Protein AF-A0A9D9H0E2-F1 (afdb_monomer)

Foldseek 3Di:
DPPPVVQVAALVVLLVCCLPCVLQLVSCVVLVNVVVSVVCVVCSSVVCPSSVVSLVCSLVQVDAGPVRHGHPPRDNVVSVVVVVVSVVVVVVVVVVVVD

Structure (mmCIF, N/CA/C/O backbone):
data_AF-A0A9D9H0E2-F1
#
_entry.id   AF-A0A9D9H0E2-F1
#
loop_
_atom_site.group_PDB
_atom_site.id
_atom_site.type_symbol
_atom_site.label_atom_id
_atom_site.label_alt_id
_atom_site.label_comp_id
_atom_site.label_asym_id
_atom_site.label_entity_id
_atom_site.label_seq_id
_atom_site.pdbx_PDB_ins_code
_atom_site.Cartn_x
_atom_site.Cartn_y
_atom_site.Cartn_z
_atom_site.occupancy
_atom_site.B_iso_or_equiv
_atom_site.auth_seq_id
_atom_site.auth_comp_id
_atom_site.auth_asym_id
_atom_site.auth_atom_id
_atom_site.pdbx_PDB_model_num
ATOM 1 N N . MET A 1 1 ? -15.314 -14.143 31.189 1.00 41.75 1 MET A N 1
ATOM 2 C CA . MET A 1 1 ? -15.127 -14.413 29.748 1.00 41.75 1 MET A CA 1
ATOM 3 C C . MET A 1 1 ? -14.681 -13.112 29.104 1.00 41.75 1 MET A C 1
ATOM 5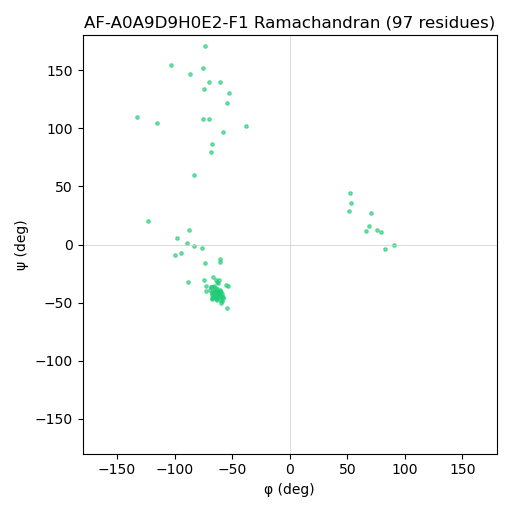 O O . MET A 1 1 ? -15.470 -12.179 29.048 1.00 41.75 1 MET A O 1
ATOM 9 N N . SER A 1 2 ? -13.397 -12.993 28.772 1.00 43.28 2 SER A N 1
ATOM 10 C CA . SER A 1 2 ? -12.807 -11.809 28.140 1.00 43.28 2 SER A CA 1
ATOM 11 C C . SER A 1 2 ? -13.591 -11.425 26.888 1.00 43.28 2 SER A C 1
ATOM 13 O O . SER A 1 2 ? -13.852 -12.292 26.058 1.00 43.28 2 SER A O 1
ATOM 15 N N . ASN A 1 3 ? -13.960 -10.145 26.789 1.00 38.69 3 ASN A N 1
ATOM 16 C CA . ASN A 1 3 ? -14.524 -9.505 25.605 1.00 38.69 3 ASN A CA 1
ATOM 17 C C . ASN A 1 3 ? -13.847 -10.045 24.339 1.00 38.69 3 ASN A C 1
ATOM 19 O O . ASN A 1 3 ? -12.731 -9.644 24.012 1.00 38.69 3 ASN A O 1
ATOM 23 N N . LEU A 1 4 ? -14.529 -10.955 23.638 1.00 52.66 4 LEU A N 1
ATOM 24 C CA . LEU A 1 4 ? -14.235 -11.285 22.252 1.00 52.66 4 LEU A CA 1
ATOM 25 C C . LEU A 1 4 ? -14.630 -10.047 21.460 1.00 52.66 4 LEU A C 1
ATOM 27 O O . LEU A 1 4 ? -15.750 -9.932 20.963 1.00 52.66 4 LEU A O 1
ATOM 31 N N . GLN A 1 5 ? -13.738 -9.061 21.473 1.00 47.00 5 GLN A N 1
ATOM 32 C CA . GLN A 1 5 ? -13.859 -7.844 20.703 1.00 47.00 5 GLN A CA 1
ATOM 33 C C . GLN A 1 5 ? -13.718 -8.277 19.247 1.00 47.00 5 GLN A C 1
ATOM 35 O O . GLN A 1 5 ? -12.624 -8.388 18.712 1.00 47.00 5 GLN A O 1
ATOM 40 N N . ASN A 1 6 ? -14.864 -8.665 18.694 1.00 51.72 6 ASN A N 1
ATOM 41 C CA . ASN A 1 6 ? -15.078 -9.120 17.337 1.00 51.72 6 ASN A CA 1
ATOM 42 C C . ASN A 1 6 ? -14.598 -7.979 16.446 1.00 51.72 6 ASN A C 1
ATOM 44 O O . ASN A 1 6 ? -15.287 -6.958 16.307 1.00 51.72 6 ASN A O 1
ATOM 48 N N . SER A 1 7 ? -13.362 -8.070 15.965 1.00 55.25 7 SER A N 1
ATOM 49 C CA . SER A 1 7 ? -12.849 -7.042 15.089 1.00 55.25 7 SER A CA 1
ATOM 50 C C . SER A 1 7 ? -13.638 -7.226 13.796 1.00 55.25 7 SER A C 1
ATOM 52 O O . SER A 1 7 ? -13.529 -8.219 13.084 1.00 55.25 7 SER A O 1
ATOM 54 N N . LYS A 1 8 ? -14.551 -6.292 13.519 1.00 61.41 8 LYS A N 1
ATOM 55 C CA . LYS A 1 8 ? -15.461 -6.410 12.367 1.00 61.41 8 LYS A CA 1
ATOM 56 C C . LYS A 1 8 ? -14.708 -6.472 11.030 1.00 61.41 8 LYS A C 1
ATOM 58 O O . LYS A 1 8 ? -15.302 -6.823 10.016 1.00 61.41 8 LYS A O 1
ATOM 63 N N . HIS A 1 9 ? -13.426 -6.106 11.020 1.00 67.81 9 HIS A N 1
ATOM 64 C CA . HIS A 1 9 ? -12.617 -5.917 9.827 1.00 67.81 9 HIS A CA 1
ATOM 65 C C . HIS A 1 9 ? -11.478 -6.942 9.780 1.00 67.81 9 HIS A C 1
ATOM 67 O O . HIS A 1 9 ? -10.475 -6.820 10.479 1.00 67.81 9 HIS A O 1
ATOM 73 N N . SER A 1 10 ? -11.622 -7.951 8.921 1.00 77.75 10 SER A N 1
ATOM 74 C CA . SER A 1 10 ? -10.596 -8.976 8.723 1.00 77.75 10 SER A CA 1
ATOM 75 C 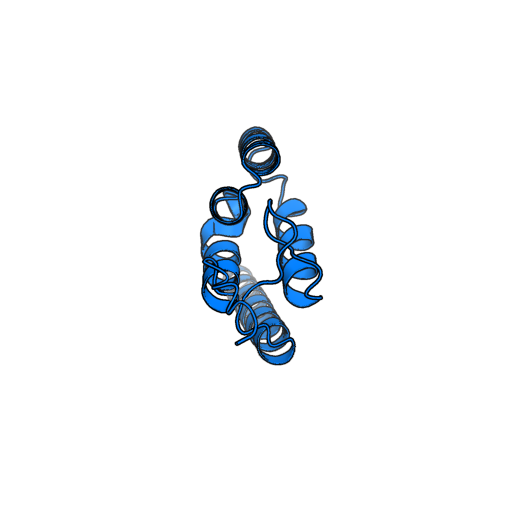C . SER A 1 10 ? -9.355 -8.420 8.011 1.00 77.75 10 SER A C 1
ATOM 77 O O . SER A 1 10 ? -9.464 -7.678 7.023 1.00 77.75 10 SER A O 1
ATOM 79 N N . TYR A 1 11 ? -8.169 -8.846 8.457 1.00 77.25 11 TYR A N 1
ATOM 80 C CA . TYR A 1 11 ? -6.889 -8.529 7.817 1.00 77.25 11 TYR A CA 1
ATOM 81 C C . TYR A 1 11 ? -6.834 -8.899 6.324 1.00 77.25 11 TYR A C 1
ATOM 83 O O . TYR A 1 11 ? -6.588 -8.003 5.514 1.00 77.25 11 TYR A O 1
ATOM 91 N N . PRO A 1 12 ? -7.114 -10.155 5.911 1.00 77.94 12 PRO A N 1
ATOM 92 C CA . PRO A 1 12 ? -7.005 -10.544 4.503 1.00 77.94 12 PRO A CA 1
ATOM 93 C C . PRO A 1 12 ? -7.982 -9.781 3.601 1.00 77.94 12 PRO A C 1
ATOM 95 O O . PRO A 1 12 ? -7.640 -9.470 2.466 1.00 77.94 12 PRO A O 1
ATOM 98 N N . VAL A 1 13 ? -9.163 -9.415 4.114 1.00 80.62 13 VAL A N 1
ATOM 99 C CA . VAL A 1 13 ? -10.156 -8.621 3.372 1.00 80.62 13 VAL A CA 1
ATOM 100 C C . VAL A 1 13 ? -9.640 -7.206 3.135 1.00 80.62 13 VAL A C 1
ATOM 102 O O . VAL A 1 13 ? -9.683 -6.719 2.010 1.00 80.62 13 VAL A O 1
ATOM 105 N N . THR A 1 14 ? -9.096 -6.565 4.172 1.00 82.06 14 THR A N 1
ATOM 106 C CA . THR A 1 14 ? -8.502 -5.222 4.066 1.00 82.06 14 THR A CA 1
ATOM 107 C C . THR A 1 14 ? -7.323 -5.208 3.093 1.00 82.06 14 THR A C 1
ATOM 109 O O . THR A 1 14 ? -7.196 -4.287 2.288 1.00 82.06 14 THR A O 1
ATOM 112 N N . LEU A 1 15 ? -6.491 -6.250 3.129 1.00 79.25 15 LEU A N 1
ATOM 113 C CA . LEU A 1 15 ? -5.326 -6.402 2.258 1.00 79.25 15 LEU A CA 1
ATOM 114 C C . LEU A 1 15 ? -5.739 -6.615 0.796 1.00 79.25 15 LEU A C 1
ATOM 116 O O . LEU A 1 15 ? -5.191 -5.977 -0.098 1.00 79.25 15 LEU A O 1
ATOM 120 N N . PHE A 1 16 ? -6.764 -7.434 0.558 1.00 80.94 16 PHE A N 1
ATOM 121 C CA . PHE A 1 16 ? -7.326 -7.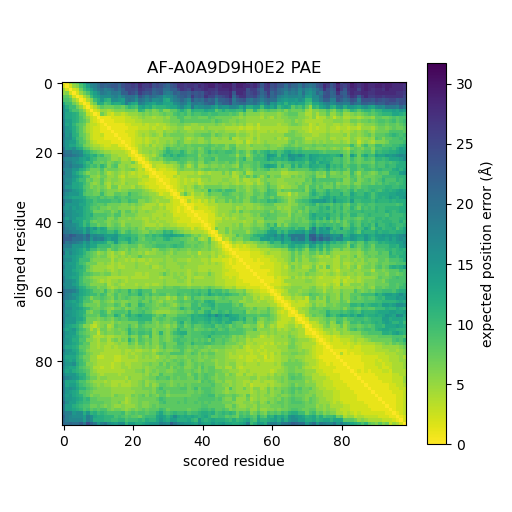653 -0.774 1.00 80.94 16 PHE A CA 1
ATOM 122 C C . PHE A 1 16 ? -7.994 -6.389 -1.340 1.00 80.94 16 PHE A C 1
ATOM 124 O O . PHE A 1 16 ? -7.791 -6.046 -2.502 1.00 80.94 16 PHE A O 1
ATOM 131 N N . LEU A 1 17 ? -8.730 -5.639 -0.511 1.00 79.81 17 LEU A N 1
ATOM 132 C CA . LEU A 1 17 ? -9.305 -4.345 -0.901 1.00 79.81 17 LEU A CA 1
ATOM 133 C C . LEU A 1 17 ? -8.222 -3.316 -1.235 1.00 79.81 17 LEU A C 1
ATOM 135 O O . LEU A 1 17 ? -8.365 -2.563 -2.197 1.00 79.81 17 LEU A O 1
ATOM 139 N N . CYS A 1 18 ? -7.141 -3.286 -0.454 1.00 79.62 18 CYS A N 1
ATOM 140 C CA . CYS A 1 18 ? -6.001 -2.421 -0.727 1.00 79.62 18 CYS A CA 1
ATOM 141 C C . CYS A 1 18 ? -5.290 -2.820 -2.025 1.00 79.62 18 CYS A C 1
ATOM 143 O O . CYS A 1 18 ? -4.846 -1.956 -2.762 1.00 79.62 18 CYS A O 1
ATOM 145 N N . PHE A 1 19 ? -5.210 -4.107 -2.345 1.00 71.62 19 PHE A N 1
ATOM 146 C CA . PHE A 1 19 ? -4.596 -4.580 -3.583 1.00 71.62 19 PHE A CA 1
ATOM 147 C C . PHE A 1 19 ? -5.407 -4.187 -4.825 1.00 71.62 19 PHE A C 1
ATOM 149 O O . PHE A 1 19 ? -4.861 -3.694 -5.807 1.00 71.62 19 PHE A O 1
ATOM 156 N N . LEU A 1 20 ? -6.725 -4.386 -4.778 1.00 73.44 20 LEU A N 1
ATOM 157 C CA . LEU A 1 20 ? -7.595 -4.271 -5.949 1.00 73.44 20 LEU A CA 1
ATOM 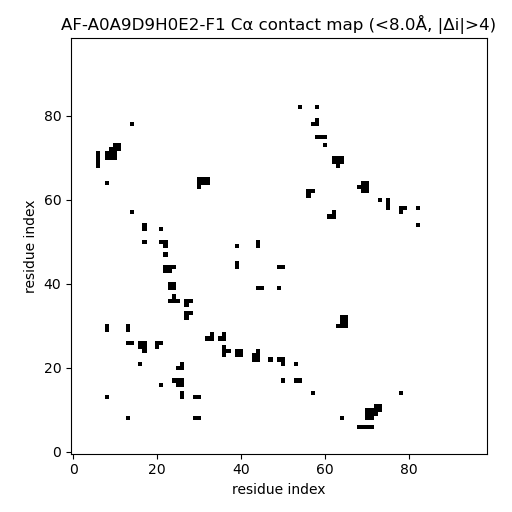158 C C . LEU A 1 20 ? -8.105 -2.835 -6.159 1.00 73.44 20 LEU A C 1
ATOM 160 O O . LEU A 1 20 ? -8.288 -2.395 -7.290 1.00 73.44 20 LEU A O 1
ATOM 164 N N . LEU A 1 21 ? -8.307 -2.087 -5.068 1.00 72.94 21 LEU A N 1
ATOM 165 C CA . LEU A 1 21 ? -8.796 -0.704 -5.074 1.00 72.94 21 LEU A CA 1
ATOM 166 C C . LEU A 1 21 ? -7.832 0.273 -4.373 1.00 72.94 21 LEU A C 1
ATOM 168 O O . LEU A 1 21 ? -8.233 1.371 -3.985 1.00 72.94 21 LEU A O 1
ATOM 172 N N . GLY A 1 22 ? -6.555 -0.083 -4.214 1.00 64.69 22 GLY A N 1
ATOM 173 C CA . GLY A 1 22 ? -5.565 0.757 -3.527 1.00 64.69 22 GLY A CA 1
ATOM 174 C C . GLY A 1 22 ? -5.306 2.102 -4.194 1.00 64.69 22 GLY A C 1
ATOM 175 O O . GLY A 1 22 ? -5.109 3.092 -3.500 1.00 64.69 22 GLY A O 1
ATOM 176 N N . GLY A 1 23 ? -5.392 2.175 -5.526 1.00 64.94 23 GLY A N 1
ATOM 177 C CA . GLY A 1 23 ? -5.338 3.451 -6.250 1.00 64.94 23 GLY A CA 1
ATOM 178 C C . GLY A 1 23 ? -6.547 4.355 -5.972 1.00 64.94 23 GLY A C 1
ATOM 179 O O . GLY A 1 23 ? -6.420 5.574 -5.987 1.00 64.94 23 GLY A O 1
ATOM 180 N N . LEU A 1 24 ? -7.700 3.762 -5.647 1.00 69.00 24 LEU A N 1
ATOM 181 C CA . LEU A 1 24 ? -8.953 4.464 -5.351 1.00 69.00 24 LEU A CA 1
ATOM 182 C C . LEU A 1 24 ? -9.161 4.723 -3.847 1.00 69.00 24 LEU A C 1
ATOM 184 O O . LEU A 1 24 ? -10.117 5.391 -3.468 1.00 69.00 24 LEU A O 1
ATOM 188 N N . GLY A 1 25 ? -8.311 4.183 -2.968 1.00 70.12 25 GLY A N 1
ATOM 189 C CA . GLY A 1 25 ? -8.402 4.406 -1.520 1.00 70.12 25 GLY A CA 1
ATOM 190 C C . GLY A 1 25 ? -9.621 3.768 -0.836 1.00 70.12 25 GLY A C 1
ATOM 191 O O . GLY A 1 25 ? -9.922 4.108 0.308 1.00 70.12 25 GLY A O 1
ATOM 192 N N . VAL A 1 26 ? -10.326 2.821 -1.475 1.00 75.56 26 VAL A N 1
ATOM 193 C CA . VAL A 1 26 ? -11.557 2.200 -0.918 1.00 75.56 26 VAL A CA 1
ATOM 194 C C . VAL A 1 26 ? -11.307 1.451 0.390 1.00 75.56 26 VAL A C 1
ATOM 196 O O . VAL A 1 26 ? -12.140 1.447 1.297 1.00 75.56 26 VAL A O 1
ATOM 199 N N . HIS A 1 27 ? -10.108 0.903 0.538 1.00 76.69 27 HIS A N 1
ATOM 200 C CA . HIS A 1 27 ? -9.636 0.286 1.769 1.00 76.69 27 HIS A CA 1
ATOM 201 C C . HIS A 1 27 ? -9.720 1.233 2.992 1.00 76.69 27 HIS A C 1
ATOM 203 O O . HIS A 1 27 ? -10.063 0.776 4.082 1.00 76.69 27 HIS A O 1
ATOM 209 N N . ARG A 1 28 ? -9.493 2.546 2.815 1.00 76.19 28 ARG A N 1
ATOM 210 C CA . ARG A 1 28 ? -9.583 3.551 3.891 1.00 76.19 28 ARG A CA 1
ATOM 211 C C . ARG A 1 28 ? -11.021 3.880 4.276 1.00 76.19 28 ARG A C 1
ATOM 213 O O . ARG A 1 28 ? -11.288 4.159 5.440 1.00 76.19 28 ARG A O 1
ATOM 220 N N . PHE A 1 29 ? -11.963 3.791 3.336 1.00 77.19 29 PHE A N 1
ATOM 221 C CA . PHE A 1 29 ? -13.392 3.888 3.652 1.00 77.19 29 PHE A CA 1
ATOM 222 C C . PHE A 1 29 ? -13.864 2.676 4.462 1.00 77.19 29 PHE A C 1
ATOM 224 O O . PHE A 1 29 ? -14.650 2.834 5.393 1.00 77.19 29 PHE A O 1
ATOM 231 N N . TYR A 1 30 ? -13.332 1.485 4.164 1.00 73.38 30 TYR A N 1
ATOM 232 C CA . TYR A 1 30 ? -13.643 0.260 4.905 1.00 73.38 30 TYR A CA 1
ATOM 233 C C . TYR A 1 30 ? -13.128 0.288 6.350 1.00 73.38 30 TYR A C 1
ATOM 235 O O . TYR A 1 30 ? -13.797 -0.204 7.254 1.00 73.38 30 TYR A O 1
ATOM 243 N N . THR A 1 31 ? -11.963 0.891 6.582 1.00 71.62 31 THR A N 1
ATOM 244 C CA . THR A 1 31 ? -11.325 0.971 7.907 1.00 71.62 31 THR A CA 1
ATOM 245 C C . THR A 1 31 ? -11.749 2.212 8.704 1.00 71.62 31 THR A C 1
ATOM 247 O O . THR A 1 31 ? -11.306 2.399 9.836 1.00 71.62 31 THR A O 1
ATOM 250 N N . GLY A 1 32 ? -12.643 3.041 8.148 1.00 73.12 32 GLY A N 1
ATOM 251 C CA . GLY A 1 32 ? -13.235 4.215 8.800 1.00 73.12 32 GLY A CA 1
ATOM 252 C C . GLY A 1 32 ? -12.474 5.532 8.597 1.00 73.12 32 GLY A C 1
ATOM 253 O O . GLY A 1 32 ? -12.940 6.581 9.036 1.00 73.12 32 GLY A O 1
ATOM 254 N N . TYR A 1 33 ? -11.350 5.528 7.878 1.00 74.38 33 TYR A N 1
ATOM 255 C CA . TYR A 1 33 ? -10.568 6.722 7.532 1.00 74.38 33 TYR A CA 1
ATOM 256 C C . TYR A 1 33 ? -11.116 7.443 6.292 1.00 74.38 33 TYR A C 1
ATOM 258 O O . TYR A 1 33 ? -10.413 7.649 5.300 1.00 74.38 33 TYR A O 1
ATOM 266 N N . ILE A 1 34 ? -12.376 7.878 6.370 1.00 75.69 34 ILE A N 1
ATOM 267 C CA . ILE A 1 34 ? -13.092 8.547 5.272 1.00 75.69 34 ILE A CA 1
ATOM 268 C C . ILE A 1 34 ? -12.360 9.823 4.823 1.00 75.69 34 ILE A C 1
ATOM 270 O O . ILE A 1 34 ? -12.190 10.036 3.628 1.00 75.69 34 ILE A O 1
ATOM 274 N N . GLY A 1 35 ? -11.855 10.642 5.755 1.00 77.44 35 GLY A N 1
ATOM 275 C CA . GLY A 1 35 ? -11.166 11.897 5.418 1.00 77.44 35 GLY A CA 1
ATOM 276 C C . GLY A 1 35 ? -9.893 11.700 4.583 1.00 77.44 35 GLY A C 1
ATOM 277 O O . GLY A 1 35 ? -9.683 12.408 3.601 1.00 77.44 35 GLY A O 1
ATOM 278 N N . LEU A 1 36 ? -9.075 10.697 4.924 1.00 75.56 36 LEU A N 1
ATOM 279 C CA . LEU A 1 36 ? -7.868 10.362 4.156 1.00 75.56 36 LEU A CA 1
ATOM 280 C C . LEU A 1 36 ? -8.220 9.695 2.818 1.00 75.56 36 LEU A C 1
ATOM 282 O O . LEU A 1 36 ? -7.562 9.976 1.823 1.00 75.56 36 LEU A O 1
ATOM 286 N N . GLY A 1 37 ? -9.278 8.877 2.773 1.00 77.12 37 GLY A N 1
ATOM 287 C CA . GLY A 1 37 ? -9.790 8.298 1.525 1.00 77.12 37 GLY A CA 1
ATOM 288 C C . GLY A 1 37 ? -10.287 9.360 0.537 1.00 77.12 37 GLY A C 1
ATOM 289 O O . GLY A 1 37 ? -9.950 9.310 -0.643 1.00 77.12 37 GLY A O 1
ATOM 290 N N . VAL A 1 38 ? -11.018 10.375 1.012 1.00 79.50 38 VAL A N 1
ATOM 291 C CA . VAL A 1 38 ? -11.471 11.502 0.177 1.00 79.50 38 VAL A CA 1
ATOM 292 C C . VAL A 1 38 ? -10.290 12.338 -0.314 1.00 79.50 38 VAL A C 1
ATOM 294 O O . VAL A 1 38 ? -10.255 12.691 -1.488 1.00 79.50 38 VAL A O 1
ATOM 297 N N . LEU A 1 39 ? -9.294 12.613 0.535 1.00 79.62 39 LEU A N 1
ATOM 298 C CA . LEU A 1 39 ? -8.084 13.336 0.127 1.00 79.62 39 LEU A CA 1
ATOM 299 C C . LEU A 1 39 ? -7.282 12.562 -0.934 1.00 79.62 39 LEU A C 1
ATOM 301 O O . LEU A 1 39 ? -6.762 13.147 -1.885 1.00 79.62 39 LEU A O 1
ATOM 305 N N . GLN A 1 40 ? -7.220 11.237 -0.805 1.00 74.69 40 GLN A N 1
ATOM 306 C CA . GLN A 1 40 ? -6.578 10.360 -1.779 1.00 74.69 40 GLN A CA 1
ATOM 307 C C . GLN A 1 40 ? -7.321 10.364 -3.124 1.00 74.69 40 GLN A C 1
ATOM 309 O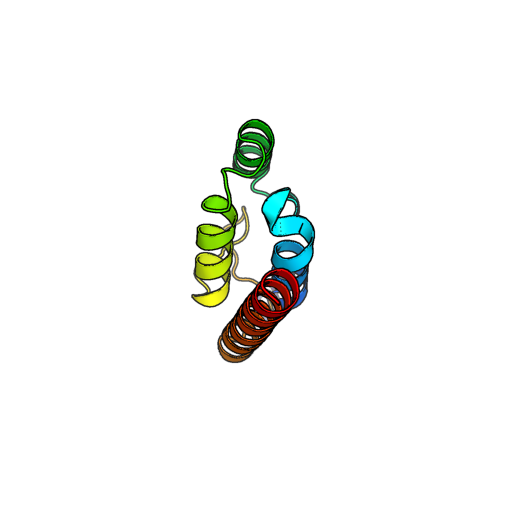 O . GLN A 1 40 ? -6.682 10.437 -4.168 1.00 74.69 40 GLN A O 1
ATOM 314 N N . LEU A 1 41 ? -8.657 10.376 -3.126 1.00 78.31 41 LEU A N 1
ATOM 315 C CA . LEU A 1 41 ? -9.452 10.543 -4.350 1.00 78.31 41 LEU A CA 1
ATOM 316 C C . LEU A 1 41 ? -9.273 11.931 -4.978 1.00 78.31 41 LEU A C 1
ATOM 318 O O . LEU A 1 41 ? -9.137 12.042 -6.194 1.00 78.31 41 LEU A O 1
ATOM 322 N N . LEU A 1 42 ? -9.218 12.982 -4.155 1.00 79.12 42 LEU A N 1
ATOM 323 C CA . LEU A 1 42 ? -9.013 14.359 -4.613 1.00 79.12 42 LEU A CA 1
ATOM 324 C C . LEU A 1 42 ? -7.635 14.549 -5.264 1.00 79.12 42 LEU A C 1
ATOM 326 O O . LEU A 1 42 ? -7.480 15.348 -6.181 1.00 79.12 42 LEU A O 1
ATOM 330 N N . THR A 1 43 ? -6.644 13.782 -4.809 1.00 78.44 43 THR A N 1
ATOM 331 C CA . THR A 1 43 ? -5.293 13.729 -5.387 1.00 78.44 43 THR A CA 1
ATOM 332 C C . THR A 1 43 ? -5.165 12.701 -6.520 1.00 78.44 43 THR A C 1
ATOM 334 O O . THR A 1 43 ? -4.046 12.396 -6.929 1.00 78.44 43 THR A O 1
ATOM 337 N N . LEU A 1 44 ? -6.284 12.163 -7.035 1.00 71.75 44 LEU A N 1
ATOM 338 C CA . LEU A 1 44 ? -6.336 11.127 -8.081 1.00 71.75 44 LEU A CA 1
ATOM 339 C C . LEU A 1 44 ? -5.480 9.886 -7.752 1.00 71.75 44 LEU A C 1
ATOM 341 O O . LEU A 1 44 ? -4.857 9.288 -8.626 1.00 71.75 44 LEU A O 1
ATOM 345 N N . GLY A 1 45 ? -5.409 9.501 -6.477 1.00 67.19 45 GLY A N 1
ATOM 346 C CA . GLY A 1 45 ? -4.601 8.365 -6.024 1.00 67.19 45 GLY A CA 1
ATOM 347 C C . GLY A 1 45 ? -3.105 8.673 -5.875 1.00 67.19 45 GLY A C 1
ATOM 348 O O . GLY A 1 45 ? -2.305 7.753 -5.692 1.00 67.19 45 GLY A O 1
ATOM 349 N N . GLY A 1 46 ? -2.708 9.950 -5.948 1.00 62.16 46 GLY A N 1
ATOM 350 C CA . GLY A 1 46 ? -1.383 10.451 -5.574 1.00 62.16 46 GLY A CA 1
ATOM 351 C C . GLY A 1 46 ? -0.199 9.730 -6.226 1.00 62.16 46 GLY A C 1
ATOM 352 O O . GLY A 1 46 ? 0.760 9.388 -5.531 1.00 62.16 46 GLY A O 1
ATOM 353 N N . CYS A 1 47 ? -0.276 9.463 -7.536 1.00 68.69 47 CYS A N 1
ATOM 354 C CA . CYS A 1 47 ? 0.798 8.868 -8.352 1.00 68.69 47 CYS A CA 1
ATOM 355 C C . CYS A 1 47 ? 1.417 7.569 -7.787 1.00 68.69 47 CYS A C 1
ATOM 357 O O . CYS A 1 47 ? 2.590 7.290 -8.019 1.00 68.69 47 CYS A O 1
ATOM 359 N N . GLY A 1 48 ? 0.660 6.771 -7.022 1.00 68.25 48 GLY A N 1
ATOM 360 C CA . GLY A 1 48 ? 1.151 5.511 -6.443 1.00 68.25 48 GLY A CA 1
ATOM 361 C C . GLY A 1 48 ? 1.944 5.653 -5.136 1.00 68.25 48 GLY A C 1
ATOM 362 O O . GLY A 1 48 ? 2.258 4.646 -4.503 1.00 68.25 48 GLY A O 1
ATOM 363 N N . ILE A 1 49 ? 2.200 6.876 -4.659 1.00 78.94 49 ILE A N 1
ATOM 364 C CA . ILE A 1 49 ? 2.859 7.116 -3.362 1.00 78.94 49 ILE A CA 1
ATOM 365 C C . ILE A 1 49 ? 1.946 6.671 -2.213 1.00 78.94 49 ILE A C 1
ATOM 367 O O . ILE A 1 49 ? 2.383 5.984 -1.291 1.00 78.94 49 ILE A O 1
ATOM 371 N N . TRP A 1 50 ? 0.654 7.003 -2.295 1.00 78.06 50 TRP A N 1
ATOM 372 C CA . TRP A 1 50 ? -0.35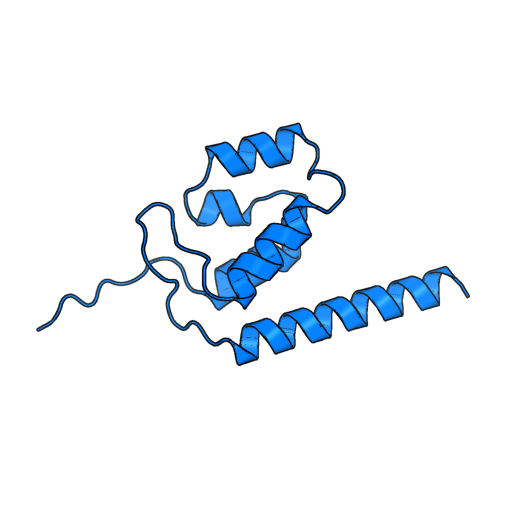0 6.572 -1.315 1.00 78.06 50 TRP A CA 1
ATOM 373 C C . TRP A 1 50 ? -0.498 5.057 -1.265 1.00 78.06 50 TRP A C 1
ATOM 375 O O . TRP A 1 50 ? -0.561 4.477 -0.183 1.00 78.06 50 TRP A O 1
ATOM 385 N N . TYR A 1 51 ? -0.479 4.423 -2.438 1.00 76.31 51 TYR A N 1
ATOM 386 C CA . TYR A 1 51 ? -0.507 2.972 -2.554 1.00 76.31 51 TYR A CA 1
ATOM 387 C C . TYR A 1 51 ? 0.668 2.329 -1.807 1.00 76.31 51 TYR A C 1
ATOM 389 O O . TYR A 1 51 ? 0.475 1.394 -1.034 1.00 76.31 51 TYR A O 1
ATOM 397 N N . LEU A 1 52 ? 1.880 2.870 -1.975 1.00 79.62 52 LEU A N 1
ATOM 398 C CA . LEU A 1 52 ? 3.078 2.354 -1.318 1.00 79.62 52 LEU A CA 1
ATOM 399 C C . LEU A 1 52 ? 3.013 2.495 0.212 1.00 79.62 52 LEU A C 1
ATOM 401 O O . LEU A 1 52 ? 3.360 1.564 0.938 1.00 79.62 52 LEU A O 1
ATOM 405 N N . ILE A 1 53 ? 2.539 3.641 0.708 1.00 82.25 53 ILE A N 1
ATOM 406 C CA . ILE A 1 53 ? 2.394 3.903 2.147 1.00 82.25 53 ILE A CA 1
ATOM 407 C C . ILE A 1 53 ? 1.363 2.961 2.784 1.00 82.25 53 ILE A C 1
ATOM 409 O O . ILE A 1 53 ? 1.614 2.431 3.873 1.00 82.25 53 ILE A O 1
ATOM 413 N N . ASP A 1 54 ? 0.227 2.729 2.121 1.00 79.94 54 ASP A N 1
ATOM 414 C CA . ASP A 1 54 ? -0.814 1.818 2.617 1.00 79.94 54 ASP A CA 1
ATOM 415 C C . ASP A 1 54 ? -0.326 0.373 2.643 1.00 79.94 54 ASP A C 1
ATOM 417 O O . ASP A 1 54 ? -0.460 -0.313 3.660 1.00 79.94 54 ASP A O 1
ATOM 421 N N . LEU A 1 55 ? 0.329 -0.063 1.568 1.00 79.31 55 LEU A N 1
ATOM 422 C CA . LEU A 1 55 ? 0.888 -1.403 1.447 1.00 79.31 55 LEU A CA 1
ATOM 423 C C . LEU A 1 55 ? 1.905 -1.687 2.560 1.00 79.31 55 LEU A C 1
ATOM 425 O O . LEU A 1 55 ? 1.799 -2.697 3.254 1.00 79.31 55 LEU A O 1
ATOM 429 N N . LEU A 1 56 ? 2.848 -0.767 2.795 1.00 82.19 56 LEU A N 1
ATOM 430 C CA . LEU A 1 56 ? 3.819 -0.895 3.884 1.00 82.19 56 LEU A CA 1
ATOM 431 C C . LEU A 1 56 ? 3.126 -0.884 5.251 1.00 82.19 56 LEU A C 1
ATOM 433 O O . LEU A 1 56 ? 3.438 -1.719 6.098 1.00 82.19 56 LEU A O 1
ATOM 437 N N . SER A 1 57 ? 2.154 0.002 5.474 1.00 83.00 57 SER A N 1
ATOM 438 C CA . SER A 1 57 ? 1.442 0.080 6.757 1.00 83.00 57 SER A CA 1
ATOM 439 C C . SER A 1 57 ? 0.708 -1.222 7.100 1.00 83.00 57 SER A C 1
ATOM 441 O O . SER A 1 57 ? 0.744 -1.660 8.254 1.00 83.00 57 SER A O 1
ATOM 443 N N . ILE A 1 58 ? 0.088 -1.872 6.107 1.00 81.25 58 ILE A N 1
ATOM 444 C CA . ILE A 1 58 ? -0.603 -3.160 6.269 1.00 81.25 58 ILE A CA 1
ATOM 445 C C . ILE A 1 58 ? 0.394 -4.317 6.448 1.00 81.25 58 ILE A C 1
ATOM 447 O O . ILE A 1 58 ? 0.167 -5.201 7.278 1.00 81.25 58 ILE A O 1
ATOM 451 N N . VAL A 1 59 ? 1.508 -4.319 5.710 1.00 78.94 59 VAL A N 1
ATOM 452 C CA . VAL A 1 59 ? 2.545 -5.367 5.796 1.00 78.94 59 VAL A CA 1
ATOM 453 C C . VAL A 1 59 ? 3.296 -5.317 7.124 1.00 78.94 59 VAL A C 1
ATOM 455 O O . VAL A 1 59 ? 3.569 -6.360 7.709 1.00 78.94 59 VAL A O 1
ATOM 458 N N . PHE A 1 60 ? 3.593 -4.123 7.639 1.00 79.38 60 PHE A N 1
ATOM 459 C CA . PHE A 1 60 ? 4.224 -3.963 8.951 1.00 79.38 60 PHE A CA 1
ATOM 460 C C . PHE A 1 60 ? 3.252 -4.176 10.120 1.00 79.38 60 PHE A C 1
ATOM 462 O O . PHE A 1 60 ? 3.669 -4.093 11.275 1.00 79.38 60 PHE A O 1
ATOM 469 N N . GLY A 1 61 ? 1.963 -4.419 9.852 1.00 71.44 61 GLY A N 1
ATOM 470 C CA . GLY A 1 61 ? 0.945 -4.610 10.887 1.00 71.44 61 GLY A CA 1
ATOM 471 C C . GLY A 1 61 ? 0.672 -3.358 11.717 1.00 71.44 61 GLY A C 1
ATOM 472 O O . GLY A 1 61 ? 0.010 -3.432 12.745 1.00 71.44 61 GLY A O 1
ATOM 473 N N . LYS A 1 62 ? 1.168 -2.190 11.288 1.00 69.44 62 LYS A N 1
ATOM 474 C CA . LYS A 1 62 ? 0.889 -0.910 11.956 1.00 69.44 62 LYS A CA 1
ATOM 475 C C . LYS A 1 62 ? -0.442 -0.306 11.512 1.00 69.44 62 LYS A C 1
ATOM 477 O O . LYS A 1 62 ? -0.821 0.753 12.009 1.00 69.44 62 LYS A O 1
ATOM 482 N N . TYR A 1 63 ? -1.141 -0.969 10.594 1.00 72.38 63 TYR A N 1
ATOM 483 C CA . TYR A 1 63 ? -2.452 -0.561 10.129 1.00 72.38 63 TYR A CA 1
ATOM 484 C C . TYR A 1 63 ? -3.523 -0.887 11.175 1.00 72.38 63 TYR A C 1
ATOM 486 O O . TYR A 1 63 ? -3.871 -2.048 11.388 1.00 72.38 63 TYR A O 1
ATOM 494 N N . LYS A 1 64 ? -4.038 0.157 11.822 1.00 74.31 64 LYS A N 1
ATOM 495 C CA . LYS A 1 64 ? -5.148 0.083 12.779 1.00 74.31 64 LYS A CA 1
ATOM 496 C C . LYS A 1 64 ? -6.428 0.574 12.118 1.00 74.31 64 LYS A C 1
ATOM 498 O O . LYS A 1 64 ? -6.355 1.348 11.169 1.00 74.31 64 LYS A O 1
ATOM 503 N N . ASP A 1 65 ? -7.584 0.128 12.599 1.00 73.50 65 ASP A N 1
ATOM 504 C CA . ASP A 1 65 ? -8.863 0.716 12.191 1.00 73.50 65 ASP A CA 1
ATOM 505 C C . ASP A 1 65 ? -9.066 2.110 12.828 1.00 73.50 65 ASP A C 1
ATOM 507 O O . ASP A 1 65 ? -8.333 2.522 13.732 1.00 73.50 65 ASP A O 1
ATOM 511 N N . SER A 1 66 ? -10.097 2.841 12.395 1.00 69.31 66 SER A N 1
ATOM 512 C CA . SER A 1 66 ? -10.460 4.155 12.949 1.00 69.31 66 SER A CA 1
ATOM 513 C C . SER A 1 66 ? -10.821 4.137 14.444 1.00 69.31 66 SER A C 1
ATOM 515 O O . SER A 1 66 ? -10.931 5.199 15.055 1.00 69.31 66 SER A O 1
ATOM 517 N N . LYS A 1 67 ? -11.026 2.962 15.042 1.00 68.19 67 LYS A N 1
ATOM 518 C CA . LYS A 1 67 ? -11.257 2.745 16.476 1.00 68.19 67 LYS A CA 1
ATOM 519 C C . LYS A 1 67 ? -9.979 2.320 17.211 1.00 68.19 67 LYS A C 1
ATOM 521 O O . LYS A 1 67 ? -10.040 2.014 18.399 1.00 68.19 67 LYS A O 1
ATOM 526 N N . GLY A 1 68 ? -8.831 2.310 16.531 1.00 68.94 68 GLY A N 1
ATOM 527 C CA . GLY A 1 68 ? -7.533 1.931 17.080 1.00 68.94 68 GLY A CA 1
ATOM 528 C C . GLY A 1 68 ? -7.346 0.425 17.272 1.00 68.94 68 GLY A C 1
ATOM 529 O O . GLY A 1 68 ? -6.391 0.031 17.945 1.00 68.94 68 GLY A O 1
ATOM 530 N N . GLN A 1 69 ? -8.228 -0.404 16.710 1.00 72.25 69 GLN A N 1
ATOM 531 C CA . GLN A 1 69 ? -8.176 -1.858 16.840 1.00 72.25 69 GLN A CA 1
ATOM 532 C C . GLN A 1 69 ? -7.269 -2.471 15.773 1.00 72.25 69 GLN A C 1
ATOM 534 O O . GLN A 1 69 ? -7.168 -1.969 14.650 1.00 72.25 69 GLN A O 1
ATOM 539 N N . GLU A 1 70 ? -6.595 -3.557 16.139 1.00 74.56 70 GLU A N 1
ATOM 540 C CA . GLU A 1 70 ? -5.834 -4.374 15.196 1.00 74.56 70 GLU A CA 1
ATOM 541 C C . GLU A 1 70 ? -6.786 -5.235 14.354 1.00 74.56 70 GLU A C 1
ATOM 543 O O . GLU A 1 70 ? -7.889 -5.575 14.784 1.00 74.56 70 GLU A O 1
ATOM 548 N N . LEU A 1 71 ? -6.363 -5.566 13.135 1.00 74.56 71 LEU A N 1
ATOM 549 C CA . LEU A 1 71 ? -7.142 -6.389 12.210 1.00 74.56 71 LEU A CA 1
ATOM 550 C C . LEU A 1 71 ? -7.119 -7.862 12.656 1.00 74.56 71 LEU A C 1
ATOM 552 O O . LEU A 1 71 ? -6.041 -8.402 12.923 1.00 74.56 71 LEU A O 1
ATOM 556 N N . GLU A 1 72 ? -8.272 -8.544 12.681 1.00 76.00 72 GLU A N 1
ATOM 557 C CA . GLU A 1 72 ? -8.305 -9.974 13.029 1.00 76.00 72 GLU A CA 1
ATOM 558 C C . GLU A 1 72 ? -7.490 -10.816 12.060 1.00 76.00 72 GLU A C 1
ATOM 560 O O . GLU A 1 72 ? -7.565 -10.641 10.837 1.00 76.00 72 GLU A O 1
ATOM 565 N N . GLY A 1 73 ? -6.783 -11.801 12.617 1.00 74.50 73 GLY A N 1
ATOM 566 C CA . GLY A 1 73 ? -6.052 -12.786 11.827 1.00 74.50 73 GLY A CA 1
ATOM 567 C C . GLY A 1 73 ? -4.824 -12.209 11.125 1.00 74.50 73 GLY A C 1
ATOM 568 O O . GLY A 1 73 ? -4.432 -12.718 10.075 1.00 74.50 73 GLY A O 1
ATOM 569 N N . TYR A 1 74 ? -4.223 -11.148 11.677 1.00 79.25 74 TYR A N 1
ATOM 570 C CA . TYR A 1 74 ? -2.976 -10.590 11.164 1.00 79.25 74 TYR A CA 1
ATOM 571 C C . TYR A 1 74 ? -1.878 -11.659 11.081 1.00 79.25 74 TYR A C 1
ATOM 573 O O . TYR A 1 74 ? -1.478 -12.256 12.081 1.00 79.25 74 TYR A O 1
ATOM 581 N N . ASN A 1 75 ? -1.353 -11.867 9.873 1.00 81.69 75 ASN A N 1
ATOM 582 C CA . ASN A 1 75 ? -0.202 -12.723 9.638 1.00 81.69 75 ASN A CA 1
ATOM 583 C C . ASN A 1 75 ? 0.795 -12.002 8.733 1.00 81.69 75 ASN A C 1
ATOM 585 O O . ASN A 1 75 ? 0.572 -11.856 7.529 1.00 81.69 75 ASN A O 1
ATOM 589 N N . LYS A 1 76 ? 1.932 -11.612 9.316 1.00 82.19 76 LYS A N 1
ATOM 590 C CA . LYS A 1 76 ? 3.029 -10.945 8.603 1.00 82.19 76 LYS A CA 1
ATOM 591 C C . LYS A 1 76 ? 3.505 -11.729 7.373 1.00 82.19 76 LYS A C 1
ATOM 593 O O . LYS A 1 76 ? 3.810 -11.128 6.350 1.00 82.19 76 LYS A O 1
ATOM 598 N N . ASN A 1 77 ? 3.509 -13.065 7.431 1.00 85.38 77 ASN A N 1
ATOM 599 C CA . ASN A 1 77 ? 3.960 -13.911 6.323 1.00 85.38 77 ASN A CA 1
ATOM 600 C C . ASN A 1 77 ? 3.000 -13.821 5.130 1.00 85.38 77 ASN A C 1
ATOM 602 O O . ASN A 1 77 ? 3.446 -13.803 3.988 1.00 85.38 77 ASN A O 1
ATOM 606 N N . LEU A 1 78 ? 1.693 -13.721 5.394 1.00 82.69 78 LEU A N 1
ATOM 607 C CA . LEU A 1 78 ? 0.670 -13.550 4.362 1.00 82.69 78 LEU A CA 1
ATOM 608 C C . LEU A 1 78 ? 0.803 -12.179 3.687 1.00 82.69 78 LEU A C 1
ATOM 610 O O . LEU A 1 78 ? 0.734 -12.094 2.464 1.00 82.69 78 LEU A O 1
ATOM 614 N N . GLY A 1 79 ? 1.077 -11.128 4.467 1.00 83.75 79 GLY A N 1
ATOM 615 C CA . GLY A 1 79 ? 1.371 -9.796 3.934 1.00 83.75 79 GLY A CA 1
ATOM 616 C C . GLY A 1 79 ? 2.593 -9.786 3.010 1.00 83.75 79 GLY A C 1
ATOM 617 O O . GLY A 1 79 ? 2.493 -9.320 1.876 1.00 83.75 79 GLY A O 1
ATOM 618 N N . TYR A 1 80 ? 3.723 -10.358 3.446 1.00 85.00 80 TYR A N 1
ATOM 619 C CA . TYR A 1 80 ? 4.925 -10.468 2.606 1.00 85.00 80 TYR A CA 1
ATOM 620 C C . TYR A 1 80 ? 4.712 -11.346 1.368 1.00 85.00 80 TYR A C 1
ATOM 622 O O . TYR A 1 80 ? 5.218 -11.012 0.299 1.00 85.00 80 TYR A O 1
ATOM 630 N N . ALA A 1 81 ? 3.950 -12.438 1.483 1.00 88.31 81 ALA A N 1
ATOM 631 C CA . ALA A 1 81 ? 3.636 -13.301 0.349 1.00 88.31 81 ALA A CA 1
ATOM 632 C C . ALA A 1 81 ? 2.826 -12.554 -0.721 1.00 88.31 81 ALA A C 1
ATOM 634 O O . ALA A 1 81 ? 3.193 -12.582 -1.893 1.00 88.31 81 ALA A O 1
ATOM 635 N N . ILE A 1 82 ? 1.770 -11.835 -0.325 1.00 84.31 82 ILE A N 1
ATOM 636 C CA . ILE A 1 82 ? 0.948 -11.053 -1.261 1.00 84.31 82 ILE A CA 1
ATOM 637 C C . ILE A 1 82 ? 1.754 -9.899 -1.867 1.00 84.31 82 ILE A C 1
ATOM 639 O O . ILE A 1 82 ? 1.675 -9.678 -3.073 1.00 84.31 82 ILE A O 1
ATOM 643 N N . LEU A 1 83 ? 2.575 -9.208 -1.068 1.00 85.31 83 LEU A N 1
ATOM 644 C CA . LEU A 1 83 ? 3.487 -8.171 -1.555 1.00 85.31 83 LEU A CA 1
ATOM 645 C C . LEU A 1 83 ? 4.451 -8.718 -2.619 1.00 85.31 83 LEU A C 1
ATOM 647 O O . LEU A 1 83 ? 4.626 -8.101 -3.668 1.00 85.31 83 LEU A O 1
ATOM 651 N N . GLY A 1 84 ? 5.049 -9.883 -2.358 1.00 87.81 84 GLY A N 1
ATOM 652 C CA . GLY A 1 84 ? 5.956 -10.555 -3.285 1.00 87.81 84 GLY A CA 1
ATOM 653 C C . GLY A 1 84 ? 5.265 -10.974 -4.583 1.00 87.81 84 GLY A C 1
ATOM 654 O O . GLY A 1 84 ? 5.782 -10.697 -5.662 1.00 87.81 84 GLY A O 1
ATOM 655 N N . ILE A 1 85 ? 4.070 -11.570 -4.492 1.00 88.19 85 ILE A N 1
ATOM 656 C CA . ILE A 1 85 ? 3.249 -11.930 -5.660 1.00 88.19 85 ILE A CA 1
ATOM 657 C C . ILE A 1 85 ? 2.902 -10.679 -6.474 1.00 88.19 85 ILE A C 1
ATOM 659 O O . ILE A 1 85 ? 3.035 -10.688 -7.694 1.00 88.19 85 ILE A O 1
ATOM 663 N N . PHE A 1 86 ? 2.509 -9.585 -5.819 1.00 84.44 86 PHE A N 1
ATOM 664 C CA . PHE A 1 86 ? 2.177 -8.340 -6.507 1.00 84.44 86 PHE A CA 1
ATOM 665 C C . PHE A 1 86 ? 3.373 -7.731 -7.234 1.00 84.44 86 PHE A C 1
ATOM 667 O O . PHE A 1 86 ? 3.263 -7.368 -8.402 1.00 84.44 86 PHE A O 1
ATOM 674 N N . ALA A 1 87 ? 4.522 -7.648 -6.559 1.00 86.25 87 ALA A N 1
ATOM 675 C CA . ALA A 1 87 ? 5.753 -7.148 -7.158 1.00 86.25 87 ALA A CA 1
ATOM 676 C C . ALA A 1 87 ? 6.164 -8.002 -8.367 1.00 86.25 87 ALA A C 1
ATOM 678 O O . ALA A 1 87 ? 6.540 -7.459 -9.402 1.00 86.25 87 ALA A O 1
ATOM 679 N N . LEU A 1 88 ? 6.018 -9.327 -8.269 1.00 90.81 88 LEU A N 1
ATOM 680 C CA . LEU A 1 88 ? 6.291 -10.250 -9.367 1.00 90.81 88 LEU A CA 1
ATOM 681 C C . LEU A 1 88 ? 5.336 -10.038 -10.552 1.00 90.81 88 LEU A C 1
ATOM 683 O O . LEU A 1 88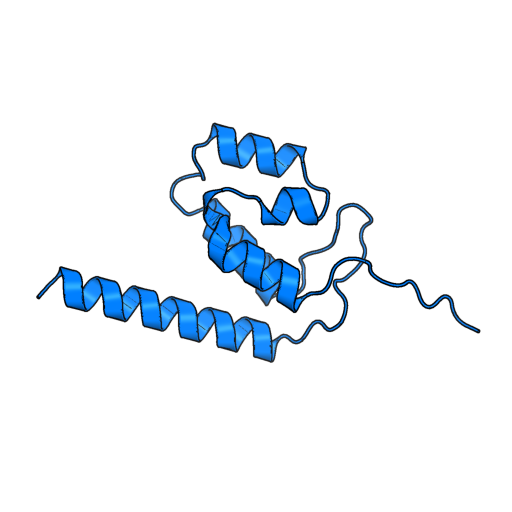 ? 5.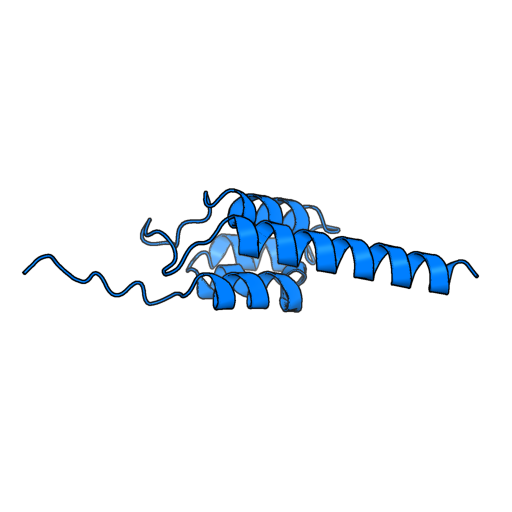797 -9.987 -11.688 1.00 90.81 88 LEU A O 1
ATOM 687 N N . ILE A 1 89 ? 4.036 -9.850 -10.301 1.00 89.31 89 ILE A N 1
ATOM 688 C CA . ILE A 1 89 ? 3.048 -9.522 -11.343 1.00 89.31 89 ILE A CA 1
ATOM 689 C C . ILE A 1 89 ? 3.402 -8.194 -12.025 1.00 89.31 89 ILE A C 1
ATOM 691 O O . ILE A 1 89 ? 3.391 -8.128 -13.251 1.00 89.31 89 ILE A O 1
ATOM 695 N N . ILE A 1 90 ? 3.760 -7.155 -11.261 1.00 86.62 90 ILE A N 1
ATOM 696 C CA . ILE A 1 90 ? 4.176 -5.855 -11.813 1.00 86.62 90 ILE A CA 1
ATOM 697 C C . ILE A 1 90 ? 5.402 -6.010 -12.716 1.00 86.62 90 ILE A C 1
ATOM 699 O O . ILE A 1 90 ? 5.405 -5.490 -13.830 1.00 86.62 90 ILE A O 1
ATOM 703 N N . ILE A 1 91 ? 6.428 -6.734 -12.259 1.00 89.75 91 ILE A N 1
ATOM 704 C CA . ILE A 1 91 ? 7.648 -6.978 -13.040 1.00 89.75 91 ILE A CA 1
ATOM 705 C C . ILE A 1 91 ? 7.308 -7.731 -14.332 1.00 89.75 91 ILE A C 1
ATOM 707 O O . ILE A 1 91 ? 7.775 -7.352 -15.401 1.00 89.75 91 ILE A O 1
ATOM 711 N N . LEU A 1 92 ? 6.461 -8.759 -14.252 1.00 93.38 92 LEU A N 1
ATOM 712 C CA . LEU A 1 92 ? 6.052 -9.565 -15.401 1.00 93.38 92 LEU A CA 1
ATOM 713 C C . LEU A 1 92 ? 5.288 -8.721 -16.436 1.00 93.38 92 LEU A C 1
ATOM 715 O O . LEU A 1 92 ? 5.619 -8.758 -17.619 1.00 93.38 92 LEU A O 1
ATOM 719 N N . VAL A 1 93 ? 4.325 -7.903 -15.999 1.00 89.75 93 VAL A N 1
ATOM 720 C CA . VAL A 1 93 ? 3.588 -6.970 -16.873 1.00 89.75 93 VAL A CA 1
ATOM 721 C C . VAL A 1 93 ? 4.525 -5.944 -17.518 1.00 89.75 93 VAL A C 1
ATOM 723 O O . VAL A 1 93 ? 4.386 -5.652 -18.707 1.00 89.75 93 VAL A O 1
ATOM 726 N N . ALA A 1 94 ? 5.495 -5.418 -16.765 1.00 88.81 94 ALA A N 1
ATOM 727 C CA . ALA A 1 94 ? 6.472 -4.463 -17.282 1.00 88.81 94 ALA A CA 1
ATOM 728 C C . ALA A 1 94 ? 7.383 -5.087 -18.351 1.00 88.81 94 ALA A C 1
ATOM 730 O O . ALA A 1 94 ? 7.642 -4.448 -19.366 1.00 88.81 94 ALA A O 1
ATOM 731 N N . VAL A 1 95 ? 7.819 -6.338 -18.161 1.00 93.88 95 VAL A N 1
ATOM 732 C CA . VAL A 1 95 ? 8.618 -7.085 -19.148 1.00 93.88 95 VAL A CA 1
ATOM 733 C C . VAL A 1 95 ? 7.817 -7.350 -20.423 1.00 93.88 95 VAL A C 1
ATOM 735 O O . VAL A 1 95 ? 8.333 -7.101 -21.506 1.00 93.88 95 VAL A O 1
ATOM 738 N N . ILE A 1 96 ? 6.557 -7.791 -20.312 1.00 94.19 96 ILE A N 1
ATOM 739 C CA . ILE A 1 96 ? 5.678 -7.995 -21.480 1.00 94.19 96 ILE A CA 1
ATOM 740 C C . ILE A 1 96 ? 5.467 -6.688 -22.249 1.00 94.19 96 ILE A C 1
ATOM 742 O O . ILE A 1 96 ? 5.441 -6.701 -23.469 1.00 94.19 96 ILE A O 1
ATOM 746 N N . SER A 1 97 ? 5.322 -5.563 -21.548 1.00 88.62 97 SER A N 1
ATOM 747 C CA . SER A 1 97 ? 5.114 -4.258 -22.190 1.00 88.62 97 SER A CA 1
ATOM 748 C C . SER A 1 97 ? 6.380 -3.685 -22.843 1.00 88.62 97 SER A C 1
ATOM 750 O O . SER A 1 97 ? 6.280 -2.735 -23.614 1.00 88.62 97 SER A O 1
ATOM 752 N N . ALA A 1 98 ? 7.562 -4.209 -22.501 1.00 82.19 98 ALA A N 1
ATOM 753 C CA . ALA A 1 98 ? 8.854 -3.765 -23.026 1.00 82.19 98 ALA A CA 1
ATOM 7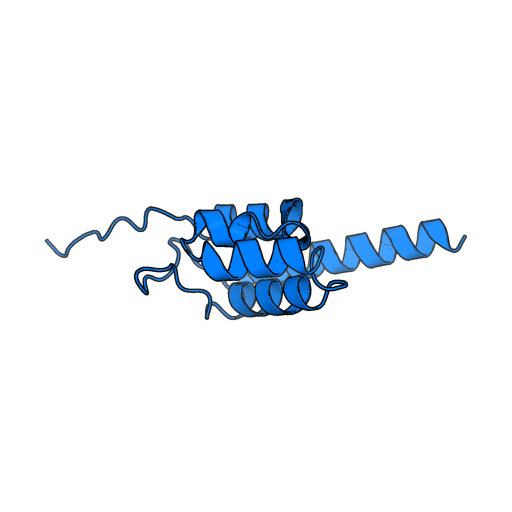54 C C . ALA A 1 98 ? 9.408 -4.661 -24.153 1.00 82.19 98 ALA A C 1
ATOM 756 O O . ALA A 1 98 ? 10.419 -4.297 -24.755 1.00 82.19 98 ALA A O 1
ATOM 757 N N . ALA A 1 99 ? 8.781 -5.816 -24.402 1.00 78.25 99 ALA A N 1
ATOM 758 C CA . ALA A 1 99 ? 9.108 -6.763 -25.469 1.00 78.25 99 ALA A CA 1
ATOM 759 C C . ALA A 1 99 ? 8.236 -6.519 -26.709 1.00 78.25 99 ALA A C 1
ATOM 761 O O . ALA A 1 99 ? 8.778 -6.662 -27.828 1.00 78.25 99 ALA A O 1
#

Solvent-accessible surface area (backbone atoms only — not comparable to full-atom values): 5516 Å² total; per-residue (Å²): 131,80,84,78,74,72,52,91,51,46,30,70,60,48,51,50,36,34,70,77,32,28,62,60,26,52,35,30,51,75,39,58,39,46,71,60,20,50,52,32,47,76,50,71,18,47,89,53,56,56,36,53,53,50,52,50,32,55,40,70,64,70,48,53,35,72,84,71,43,67,41,41,83,70,48,58,67,60,37,51,49,53,51,51,53,50,54,50,50,52,52,52,54,52,52,64,75,72,108

InterPro domains:
  IPR007829 TM2 domain [PF05154] (8-55)
  IPR050932 TM2 domain-containing protein 1-3-like [PTHR21016] (7-69)

pLDDT: mean 75.98, std 10.6, range [38.69, 94.19]

Secondary structure (DSSP, 8-state):
-------SSBHHHHHHHHHHHGGGTHHHHHTT-HHHHHHHHHTTTGGGHHHHHHHHHHHTT--B-TTSPBPBT--HHHHHHHHHHHHHHHHHHHHHHH-

Sequence (99 aa):
MSNLQNSKHSYPVTLFLCFLLGGLGVHRFYTGYIGLGVLQLLTLGGCGIWYLIDLLSIVFGKYKDSKGQELEGYNKNLGYAILGIFALIIILVAVISAA

Radius of gyration: 14.88 Å; Cα contacts (8 Å, |Δi|>4): 92; chains: 1; bounding box: 25×29×55 Å

Organism: NCBI:txid2840936

Mean predicted aligned error: 8.24 Å